Protein AF-A0A919LPM2-F1 (afdb_monomer_lite)

Sequence (64 aa):
MQGPQTIRLDSMALFDTGKSTLKPGSTKLLVNSLLGIKAKPGWLIVVAGHTDSIGNDRSINNSP

Organism: Klebsiella pneumoniae (NCBI:txid573)

Structure (mmCIF, N/CA/C/O backbone):
data_AF-A0A919LPM2-F1
#
_entry.id   AF-A0A919LPM2-F1
#
loop_
_atom_site.group_PDB
_atom_site.id
_atom_site.type_symbol
_atom_site.label_atom_id
_atom_site.label_alt_id
_atom_site.label_comp_id
_atom_site.label_asym_id
_atom_site.label_entity_id
_atom_site.label_seq_id
_atom_site.pdbx_PDB_ins_code
_atom_site.Cartn_x
_atom_site.Cartn_y
_atom_site.Cartn_z
_atom_site.occupancy
_atom_site.B_iso_or_equiv
_atom_site.auth_seq_id
_atom_site.auth_comp_id
_atom_site.auth_asym_id
_atom_site.auth_atom_id
_atom_site.pdbx_PDB_model_num
ATOM 1 N N . MET A 1 1 ? -29.199 7.456 -0.214 1.00 48.62 1 MET A N 1
ATOM 2 C CA . MET A 1 1 ? -28.386 6.596 0.674 1.0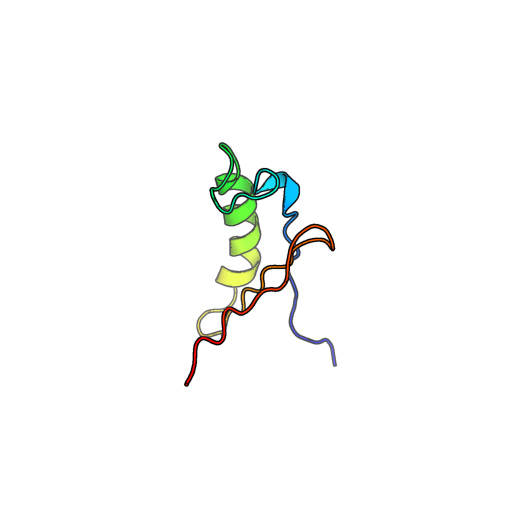0 48.62 1 MET A CA 1
ATOM 3 C C . MET A 1 1 ? -26.928 6.870 0.345 1.00 48.62 1 MET A C 1
ATOM 5 O O . MET A 1 1 ? -26.578 6.784 -0.824 1.00 48.62 1 MET A O 1
ATOM 9 N N . GLN A 1 2 ? -26.119 7.315 1.305 1.00 60.41 2 GLN A N 1
ATOM 10 C CA . GLN A 1 2 ? -24.695 7.579 1.070 1.00 60.41 2 GLN A CA 1
ATOM 11 C C . GLN A 1 2 ? -23.951 6.238 1.180 1.00 60.41 2 GLN A C 1
ATOM 13 O O . GLN A 1 2 ? -24.161 5.515 2.152 1.00 60.41 2 GLN A O 1
ATOM 18 N N . GLY A 1 3 ? -23.187 5.867 0.148 1.00 72.25 3 GLY A N 1
ATOM 19 C CA . GLY A 1 3 ? -22.454 4.598 0.091 1.00 72.25 3 GLY A CA 1
ATOM 20 C C . GLY A 1 3 ? -21.302 4.516 1.104 1.00 72.25 3 GLY A C 1
ATOM 21 O O . GLY A 1 3 ? -21.127 5.427 1.918 1.00 72.25 3 GLY A O 1
ATOM 22 N N . PRO A 1 4 ? -20.500 3.437 1.069 1.00 77.19 4 PRO A N 1
ATOM 23 C CA . PRO A 1 4 ? -19.325 3.307 1.925 1.00 77.19 4 PRO A CA 1
ATOM 24 C C . PRO A 1 4 ? -18.409 4.525 1.776 1.00 77.19 4 PRO A C 1
ATOM 26 O O . PRO A 1 4 ? -18.218 5.034 0.671 1.00 77.19 4 PRO A O 1
ATOM 29 N N . GLN A 1 5 ? -17.834 4.997 2.883 1.00 80.44 5 GLN A N 1
ATOM 30 C CA . GLN A 1 5 ? -16.814 6.038 2.808 1.00 80.44 5 GLN A CA 1
ATOM 31 C C . GLN A 1 5 ? -15.535 5.450 2.215 1.00 80.44 5 GLN A C 1
ATOM 33 O O . GLN A 1 5 ? -14.970 4.507 2.767 1.00 80.44 5 GLN A O 1
ATOM 38 N N . THR A 1 6 ? -15.076 6.032 1.110 1.00 86.19 6 THR A N 1
ATOM 39 C CA . THR A 1 6 ? -13.841 5.625 0.437 1.00 86.19 6 THR A CA 1
ATOM 40 C C . THR A 1 6 ? -12.710 6.569 0.813 1.00 86.19 6 THR A C 1
ATOM 42 O O . THR A 1 6 ? -12.822 7.783 0.647 1.00 86.19 6 THR A O 1
ATOM 45 N N . ILE A 1 7 ? -11.593 6.007 1.272 1.00 88.19 7 ILE A N 1
ATOM 46 C CA . ILE A 1 7 ? -10.335 6.735 1.450 1.00 88.19 7 ILE A CA 1
ATOM 47 C C . ILE A 1 7 ? -9.487 6.505 0.200 1.00 88.19 7 ILE A C 1
ATOM 49 O O . ILE A 1 7 ? -9.223 5.360 -0.164 1.00 88.19 7 ILE A O 1
ATOM 53 N N . ARG A 1 8 ? -9.053 7.587 -0.457 1.00 91.00 8 ARG A N 1
ATOM 54 C CA . ARG A 1 8 ? -8.141 7.513 -1.602 1.00 91.00 8 ARG A CA 1
ATOM 55 C C . ARG A 1 8 ? -6.717 7.788 -1.145 1.00 91.00 8 ARG A C 1
ATOM 57 O O . ARG A 1 8 ? -6.437 8.844 -0.584 1.00 91.00 8 ARG A O 1
ATOM 64 N N . LEU A 1 9 ? -5.832 6.844 -1.428 1.00 93.62 9 LEU A N 1
ATOM 65 C CA . LEU A 1 9 ? -4.399 6.992 -1.227 1.00 93.62 9 LEU A CA 1
ATOM 66 C C . LEU A 1 9 ? -3.730 7.284 -2.567 1.00 93.62 9 LEU A C 1
ATOM 68 O O . LEU A 1 9 ? -4.060 6.658 -3.574 1.00 93.62 9 LEU A O 1
ATOM 72 N N . ASP A 1 10 ? -2.801 8.234 -2.578 1.00 92.38 10 ASP A N 1
ATOM 73 C CA . ASP A 1 10 ? -1.996 8.517 -3.761 1.00 92.38 10 ASP A CA 1
ATOM 74 C C . ASP A 1 10 ? -0.891 7.460 -3.903 1.00 92.38 10 ASP A C 1
ATOM 76 O O . ASP A 1 10 ? 0.020 7.370 -3.075 1.00 92.38 10 ASP A O 1
ATOM 80 N N . SER A 1 11 ? -0.976 6.659 -4.968 1.00 92.88 11 SER A N 1
ATOM 81 C CA . SER A 1 11 ? -0.003 5.608 -5.264 1.00 92.88 11 SER A CA 1
ATOM 82 C C . SER A 1 11 ? 1.403 6.166 -5.487 1.00 92.88 11 SER A C 1
ATOM 84 O O . SER A 1 11 ? 2.369 5.541 -5.062 1.00 92.88 11 SER A O 1
ATOM 86 N N . MET A 1 12 ? 1.553 7.352 -6.086 1.00 92.94 12 MET A N 1
ATOM 87 C CA . MET A 1 12 ? 2.876 7.940 -6.337 1.00 92.94 12 MET A CA 1
ATOM 88 C C . MET A 1 12 ? 3.516 8.506 -5.066 1.00 92.94 12 MET A C 1
ATOM 90 O O . MET A 1 12 ? 4.744 8.560 -4.966 1.00 92.94 12 MET A O 1
ATOM 94 N N . ALA A 1 13 ? 2.711 8.874 -4.066 1.00 94.00 13 ALA A N 1
ATOM 95 C CA . ALA A 1 13 ? 3.203 9.232 -2.736 1.00 94.00 13 ALA A CA 1
ATOM 96 C C . ALA A 1 13 ? 3.639 7.999 -1.918 1.00 94.00 13 ALA A C 1
ATOM 98 O O . ALA A 1 13 ? 4.470 8.110 -1.015 1.00 94.00 13 ALA A O 1
ATOM 99 N N . LEU A 1 14 ? 3.083 6.823 -2.223 1.00 96.44 14 LEU A N 1
ATOM 100 C CA . LEU A 1 14 ? 3.348 5.574 -1.509 1.00 96.44 14 LEU A CA 1
ATOM 101 C C . LEU A 1 14 ? 4.454 4.726 -2.141 1.00 96.44 14 LEU A C 1
ATOM 103 O O . LEU A 1 14 ? 5.223 4.103 -1.414 1.00 96.44 14 LEU A O 1
ATOM 107 N N . PHE A 1 15 ? 4.545 4.711 -3.467 1.00 95.94 15 PHE A N 1
ATOM 108 C CA . PHE A 1 15 ? 5.381 3.785 -4.223 1.00 95.94 15 PHE A CA 1
ATOM 109 C C . PHE A 1 15 ? 6.179 4.515 -5.305 1.00 95.94 15 PHE A C 1
ATOM 111 O O . PHE A 1 15 ? 5.786 5.578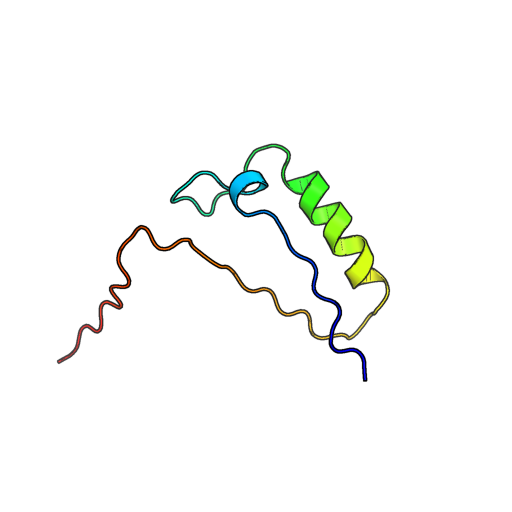 -5.797 1.00 95.94 15 PHE A O 1
ATOM 118 N N . ASP A 1 16 ? 7.330 3.953 -5.670 1.00 95.69 16 ASP A N 1
ATOM 119 C CA . ASP A 1 16 ? 7.972 4.282 -6.946 1.00 95.69 16 ASP A CA 1
ATOM 120 C C . ASP A 1 16 ? 7.243 3.558 -8.085 1.00 95.69 16 ASP A C 1
ATOM 122 O O . ASP A 1 16 ? 6.677 2.483 -7.881 1.00 95.69 16 ASP A O 1
ATOM 126 N N . THR A 1 17 ? 7.315 4.101 -9.302 1.00 92.62 17 THR A N 1
ATOM 127 C CA . THR A 1 17 ? 6.786 3.443 -10.504 1.00 92.62 17 THR A CA 1
ATOM 128 C C . THR A 1 17 ? 7.329 2.018 -10.637 1.00 92.62 17 THR A C 1
ATOM 130 O O . THR A 1 17 ? 8.532 1.784 -10.519 1.00 92.62 17 THR A O 1
ATOM 133 N N . GLY A 1 18 ? 6.428 1.062 -10.880 1.00 91.44 18 GLY A N 1
ATOM 134 C CA . GLY A 1 18 ? 6.771 -0.352 -11.050 1.00 91.44 18 GLY 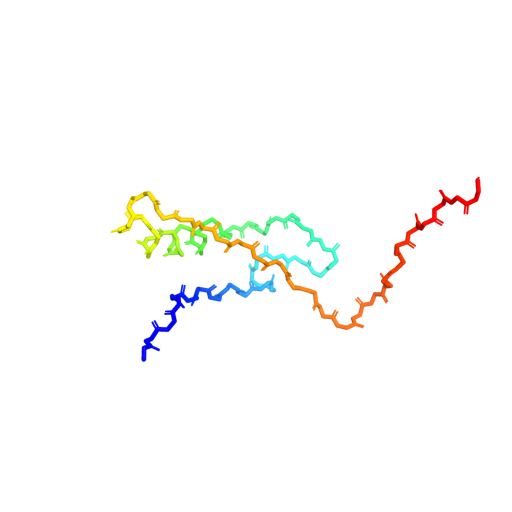A CA 1
ATOM 135 C C . GLY A 1 18 ? 7.163 -1.086 -9.764 1.00 91.44 18 GLY A C 1
ATOM 136 O O . GLY A 1 18 ? 7.603 -2.231 -9.841 1.00 91.44 18 GLY A O 1
ATOM 137 N N . LYS A 1 19 ? 7.020 -0.467 -8.584 1.00 94.00 19 LYS A N 1
ATOM 138 C CA . LYS A 1 19 ? 7.314 -1.102 -7.292 1.00 94.00 19 LYS A CA 1
ATOM 139 C C . LYS A 1 19 ? 6.077 -1.168 -6.407 1.00 94.00 19 LYS A C 1
ATOM 141 O O . LYS A 1 19 ? 5.219 -0.297 -6.441 1.00 94.00 19 LYS A O 1
ATOM 146 N N . SER A 1 20 ? 6.042 -2.182 -5.551 1.00 93.94 20 SER A N 1
ATOM 147 C CA . SER A 1 20 ? 5.071 -2.323 -4.459 1.00 93.94 20 SER A CA 1
ATOM 148 C C . SER A 1 20 ? 5.683 -2.058 -3.078 1.00 93.94 20 SER A C 1
ATOM 150 O O . SER A 1 20 ? 4.983 -2.086 -2.068 1.00 93.94 20 SER A O 1
ATOM 152 N N . THR A 1 21 ? 6.989 -1.787 -3.007 1.00 97.12 21 THR A N 1
ATOM 153 C CA . THR A 1 21 ? 7.669 -1.417 -1.762 1.00 97.12 21 THR A CA 1
ATOM 154 C C . THR A 1 21 ? 7.316 0.013 -1.373 1.00 97.12 21 THR A C 1
ATOM 156 O O . THR A 1 21 ? 7.493 0.933 -2.172 1.00 97.12 21 THR A O 1
ATOM 159 N N . LEU A 1 22 ? 6.862 0.204 -0.132 1.00 96.81 22 LEU A N 1
ATOM 160 C CA . LEU A 1 22 ? 6.561 1.528 0.409 1.00 96.81 22 LEU A CA 1
ATOM 161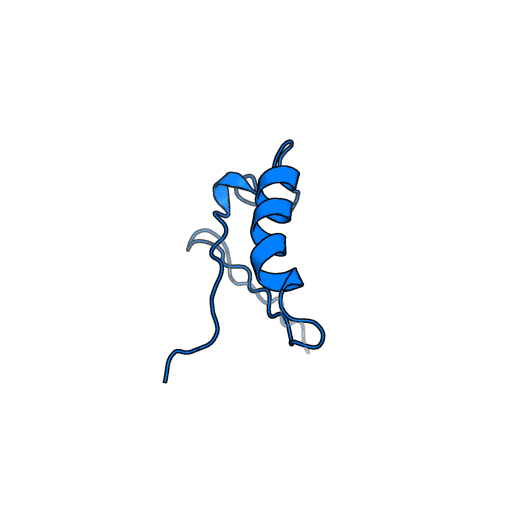 C C . LEU A 1 22 ? 7.806 2.420 0.440 1.00 96.81 22 LEU A C 1
ATOM 163 O O . LEU A 1 22 ? 8.885 2.000 0.864 1.00 96.81 22 LEU A O 1
ATOM 167 N N . LYS A 1 23 ? 7.626 3.682 0.058 1.00 97.19 23 LYS A N 1
ATOM 168 C CA . LYS A 1 23 ? 8.639 4.723 0.211 1.00 97.19 23 LYS A CA 1
ATOM 169 C C . LYS A 1 23 ? 8.912 5.008 1.695 1.00 97.19 23 LYS A C 1
ATOM 171 O O . LYS A 1 23 ? 8.007 4.927 2.537 1.00 97.19 23 LYS A O 1
ATOM 176 N N . PRO A 1 24 ? 10.141 5.422 2.046 1.00 96.50 24 PRO A N 1
ATOM 177 C CA . PRO A 1 24 ? 10.396 6.032 3.344 1.00 96.50 24 PRO A CA 1
ATOM 178 C C . PRO A 1 24 ? 9.427 7.197 3.596 1.00 96.50 24 PRO A C 1
ATOM 180 O O . PRO A 1 24 ? 9.206 8.035 2.726 1.00 96.50 24 PRO A O 1
ATOM 183 N N . GLY A 1 25 ? 8.826 7.245 4.787 1.00 92.31 25 GLY A N 1
ATOM 184 C CA . GLY A 1 25 ? 7.864 8.287 5.170 1.00 92.31 25 GLY A CA 1
ATOM 185 C C . GLY A 1 25 ? 6.389 7.974 4.876 1.00 92.31 25 GLY A C 1
ATOM 186 O O . GLY A 1 25 ? 5.515 8.635 5.444 1.00 92.31 25 GLY A O 1
ATOM 187 N N . SER A 1 26 ? 6.074 6.927 4.103 1.00 95.44 26 SER A N 1
ATOM 188 C CA . SER A 1 26 ? 4.685 6.540 3.799 1.00 95.44 26 SER A CA 1
ATOM 189 C C . SER A 1 26 ? 3.866 6.139 5.033 1.00 95.44 26 SER A C 1
ATOM 191 O O . SER A 1 26 ? 2.644 6.287 5.037 1.00 95.44 26 SER A O 1
ATOM 193 N N . THR A 1 27 ? 4.514 5.703 6.120 1.00 93.12 27 THR A N 1
ATOM 194 C CA . THR A 1 27 ? 3.848 5.300 7.371 1.00 93.12 27 THR A CA 1
ATOM 195 C C . THR A 1 27 ? 2.912 6.376 7.918 1.00 93.12 27 THR A C 1
ATOM 197 O O . THR A 1 27 ? 1.800 6.059 8.334 1.00 93.12 27 THR A O 1
ATOM 200 N N . LYS A 1 28 ? 3.306 7.657 7.883 1.00 90.56 28 LYS A N 1
ATOM 201 C CA . LYS A 1 28 ? 2.463 8.752 8.393 1.00 90.56 28 LYS A CA 1
ATOM 202 C C . LYS A 1 28 ? 1.159 8.879 7.599 1.00 90.56 28 LYS A C 1
ATOM 204 O O . LYS A 1 28 ? 0.095 9.070 8.183 1.00 90.56 28 LYS A O 1
ATOM 209 N N . LEU A 1 29 ? 1.236 8.731 6.278 1.00 89.94 29 LEU A N 1
ATOM 210 C CA . LEU A 1 29 ? 0.079 8.790 5.384 1.00 89.94 29 LEU A CA 1
ATOM 211 C C . LEU A 1 29 ? -0.874 7.606 5.619 1.00 89.94 29 LEU A C 1
ATOM 213 O O . LEU A 1 29 ? -2.089 7.793 5.714 1.00 89.94 29 LEU A O 1
ATOM 217 N N . LEU A 1 30 ? -0.326 6.402 5.808 1.00 91.69 30 LEU A N 1
ATOM 218 C CA . LEU A 1 30 ? -1.105 5.200 6.121 1.00 91.69 30 LEU A CA 1
ATOM 219 C C . LEU A 1 30 ? -1.787 5.285 7.496 1.00 91.69 30 LEU A C 1
ATOM 221 O O . LEU A 1 30 ? -2.966 4.960 7.621 1.00 91.69 30 LEU A O 1
ATOM 225 N N . VAL A 1 31 ? -1.086 5.776 8.521 1.00 90.00 31 VAL A N 1
ATOM 226 C CA . VAL A 1 31 ? -1.647 5.943 9.873 1.00 90.00 31 VAL A CA 1
ATOM 227 C C . VAL A 1 31 ? -2.794 6.951 9.881 1.00 90.00 31 VAL A C 1
ATOM 229 O O . VAL A 1 31 ? -3.845 6.664 10.451 1.00 90.00 31 VAL A O 1
ATOM 232 N N . ASN A 1 32 ? -2.635 8.094 9.208 1.00 87.38 32 ASN A N 1
ATOM 233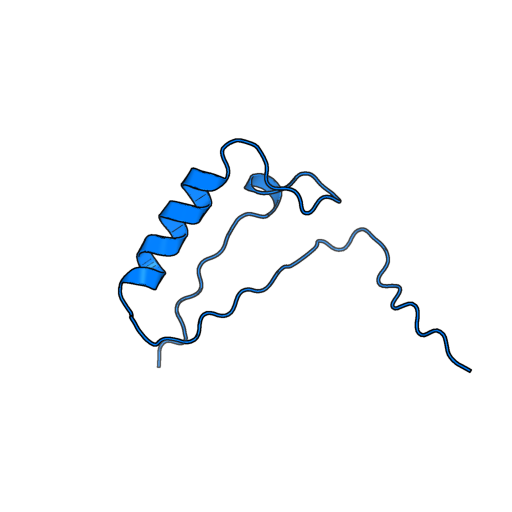 C CA . ASN A 1 32 ? -3.702 9.093 9.100 1.00 87.38 32 ASN A CA 1
ATOM 234 C C . ASN A 1 32 ? -4.953 8.521 8.422 1.00 87.38 32 ASN A C 1
ATOM 236 O O . ASN A 1 32 ? -6.073 8.821 8.828 1.00 87.38 32 ASN A O 1
ATOM 240 N N . SER A 1 33 ? -4.759 7.646 7.438 1.00 83.38 33 SER A N 1
ATOM 241 C CA . SER A 1 33 ? -5.852 6.967 6.736 1.00 83.38 33 SER A CA 1
ATOM 242 C C . SER A 1 33 ? -6.586 5.970 7.639 1.00 83.38 33 SER A C 1
ATOM 244 O O . SER A 1 33 ? -7.804 5.831 7.569 1.00 83.38 33 SER A O 1
ATOM 246 N N . LEU A 1 34 ? -5.871 5.318 8.559 1.00 81.06 34 LEU A N 1
ATOM 247 C CA . LEU A 1 34 ? -6.446 4.346 9.489 1.00 81.06 34 LEU A CA 1
ATOM 248 C C . LEU A 1 34 ? -7.342 4.983 10.568 1.00 81.06 34 LEU A C 1
ATOM 250 O O . LEU A 1 34 ? -8.208 4.299 11.118 1.00 81.06 34 LEU A O 1
ATOM 254 N N . LEU A 1 35 ? -7.183 6.276 10.873 1.00 74.88 35 LEU A N 1
ATOM 255 C CA . LEU A 1 35 ? -8.006 6.960 11.881 1.00 74.88 35 LEU A CA 1
ATOM 256 C C . LEU A 1 35 ? -9.502 6.932 11.530 1.00 74.88 35 LEU A C 1
ATOM 258 O O . LEU A 1 35 ? -10.326 6.703 12.414 1.00 74.88 35 LEU A O 1
ATOM 262 N N . GLY A 1 36 ? -9.854 7.069 10.247 1.00 67.00 36 GLY A N 1
ATOM 263 C CA . GLY A 1 36 ? -11.246 6.973 9.786 1.00 67.00 36 GLY A CA 1
ATOM 264 C C . GLY A 1 36 ? -11.843 5.563 9.894 1.00 67.00 36 GLY A C 1
ATOM 265 O O . GLY A 1 36 ? -13.053 5.411 10.037 1.00 67.00 36 GLY A O 1
ATOM 266 N N . ILE A 1 37 ? -10.994 4.531 9.879 1.00 72.19 37 ILE A N 1
ATOM 267 C CA . ILE A 1 37 ? -11.382 3.115 9.960 1.00 72.19 37 ILE A CA 1
ATOM 268 C C . ILE A 1 37 ? -11.554 2.673 11.422 1.00 72.19 37 ILE A C 1
ATOM 270 O O . ILE A 1 37 ? -12.526 2.000 11.760 1.00 72.19 37 ILE A O 1
ATOM 274 N N . LYS A 1 38 ? -10.639 3.079 12.317 1.00 64.88 38 LYS A N 1
ATOM 275 C CA . LYS A 1 38 ? -10.666 2.698 13.745 1.00 64.88 38 LYS A CA 1
ATOM 276 C C . LYS A 1 38 ? -11.925 3.151 14.488 1.00 64.88 38 LYS A C 1
ATOM 278 O O . LYS A 1 38 ? -12.260 2.556 15.506 1.00 64.88 38 LYS A O 1
ATOM 283 N N . ALA A 1 39 ? -12.639 4.153 13.979 1.00 63.91 39 ALA A N 1
ATOM 284 C CA . ALA A 1 39 ? -13.897 4.618 14.557 1.00 63.91 39 ALA A CA 1
ATOM 285 C C . ALA A 1 39 ? -15.054 3.597 14.450 1.00 63.91 39 ALA A C 1
ATOM 287 O O . ALA A 1 39 ? -16.128 3.857 14.990 1.00 63.91 39 ALA A O 1
ATOM 288 N N . LYS A 1 40 ? -14.876 2.461 13.747 1.00 72.19 40 LYS A N 1
ATOM 289 C CA . LYS A 1 40 ? -15.949 1.490 13.466 1.00 72.19 40 LYS A CA 1
ATOM 290 C C . LYS A 1 40 ? -15.493 0.024 13.607 1.00 72.19 40 LYS A C 1
ATOM 292 O O . LYS A 1 40 ? -15.222 -0.641 12.605 1.00 72.19 40 LYS A O 1
ATOM 297 N N . PRO A 1 41 ? -15.403 -0.507 14.839 1.00 76.25 41 PRO A N 1
ATOM 298 C CA . PRO A 1 41 ? -15.077 -1.914 15.079 1.00 76.25 41 PRO A CA 1
ATOM 299 C C . PRO A 1 41 ? -16.067 -2.866 14.384 1.00 76.25 41 PRO A C 1
ATOM 301 O O . PRO A 1 41 ? -17.265 -2.593 14.338 1.00 76.25 41 PRO A O 1
ATOM 304 N N . GLY A 1 42 ? -15.578 -3.991 13.850 1.00 79.88 42 GLY A N 1
ATOM 305 C CA . GLY A 1 42 ? -16.408 -5.030 13.216 1.00 79.88 42 GLY A CA 1
ATOM 306 C C . GLY A 1 42 ? -16.794 -4.783 11.751 1.00 79.88 42 GLY A C 1
ATOM 307 O O . GLY A 1 42 ? -17.490 -5.603 11.161 1.00 79.88 42 GLY A O 1
ATOM 308 N N . TRP A 1 43 ? -16.348 -3.681 11.143 1.00 82.94 43 TRP A N 1
ATOM 309 C CA . TRP A 1 43 ? -16.601 -3.392 9.730 1.00 82.94 43 TRP A CA 1
ATOM 310 C C . TRP A 1 43 ? -15.648 -4.162 8.807 1.00 82.94 43 TRP A C 1
ATOM 312 O O . TRP A 1 43 ? -14.456 -4.283 9.090 1.00 82.94 43 TRP A O 1
ATOM 322 N N . LEU A 1 44 ? -16.163 -4.632 7.665 1.00 85.38 44 LEU A N 1
ATOM 323 C CA . LEU A 1 44 ? -15.336 -5.153 6.578 1.00 85.38 44 LEU A CA 1
ATOM 324 C C . LEU A 1 44 ? -14.554 -3.999 5.937 1.00 85.38 44 LEU A C 1
ATOM 326 O O . LEU A 1 44 ? -15.145 -3.035 5.451 1.00 85.38 44 LEU A O 1
ATOM 330 N N . ILE A 1 45 ? -13.228 -4.117 5.913 1.00 85.44 45 ILE A N 1
ATOM 331 C CA . ILE A 1 45 ? -12.339 -3.168 5.237 1.00 85.44 45 ILE A CA 1
ATOM 332 C C . ILE A 1 45 ? -11.935 -3.780 3.897 1.00 85.44 45 ILE A C 1
ATOM 334 O O . ILE A 1 45 ? -11.338 -4.855 3.864 1.00 85.44 45 ILE A O 1
ATOM 338 N N . VAL A 1 46 ? -12.231 -3.084 2.800 1.00 88.75 46 VAL A N 1
ATOM 339 C CA . VAL A 1 46 ? -11.802 -3.470 1.448 1.00 88.75 46 VAL A CA 1
ATOM 340 C C . VAL A 1 46 ? -10.656 -2.559 1.014 1.00 88.75 46 VAL A C 1
ATOM 342 O O . VAL A 1 46 ? -10.793 -1.337 1.044 1.00 88.75 46 VAL A O 1
ATOM 345 N N . VAL A 1 47 ? -9.533 -3.149 0.599 1.00 90.81 47 VAL A N 1
ATOM 346 C CA . VAL A 1 47 ? -8.374 -2.433 0.045 1.00 90.81 47 VAL A CA 1
ATOM 347 C C . VAL A 1 47 ? -8.203 -2.846 -1.414 1.00 90.81 47 VAL A C 1
ATOM 349 O O . VAL A 1 47 ? -8.056 -4.031 -1.697 1.00 90.81 47 VAL A O 1
ATOM 352 N N . ALA A 1 48 ? -8.217 -1.877 -2.332 1.00 92.81 48 ALA A N 1
ATOM 353 C CA . ALA A 1 48 ? -8.072 -2.111 -3.768 1.00 92.81 48 ALA A CA 1
ATOM 354 C C . ALA A 1 48 ? -6.899 -1.299 -4.339 1.00 92.81 48 ALA A C 1
ATOM 356 O O . ALA A 1 48 ? -6.855 -0.074 -4.200 1.00 92.81 48 ALA A O 1
ATOM 357 N N . GLY A 1 49 ? -5.953 -1.986 -4.982 1.00 92.50 49 GLY A N 1
ATOM 358 C CA . GLY A 1 49 ? -4.848 -1.368 -5.716 1.00 92.50 49 GLY A CA 1
ATOM 359 C C . GLY A 1 49 ? -5.245 -1.034 -7.154 1.00 92.50 49 GLY A C 1
ATOM 360 O O . GLY A 1 49 ? -6.053 -1.740 -7.748 1.00 92.50 49 GLY A O 1
ATOM 361 N N . HIS A 1 50 ? -4.669 0.035 -7.704 1.00 92.06 50 HIS A N 1
ATOM 362 C CA . HIS A 1 50 ? -4.843 0.438 -9.100 1.00 92.06 50 HIS A CA 1
ATOM 363 C C . HIS A 1 50 ? -3.467 0.754 -9.691 1.00 92.06 50 HIS A C 1
ATOM 365 O O . HIS A 1 50 ? -2.652 1.396 -9.027 1.00 92.06 50 HIS A O 1
ATOM 371 N N . THR A 1 51 ? -3.220 0.323 -10.923 1.00 90.38 51 THR A N 1
ATOM 372 C CA . THR A 1 51 ? -2.069 0.742 -11.734 1.00 90.38 51 THR A CA 1
ATOM 373 C C . THR A 1 51 ? -2.522 1.753 -12.785 1.00 90.38 51 THR A C 1
ATOM 375 O O . THR A 1 51 ? -3.722 1.951 -12.989 1.00 90.38 51 THR A O 1
ATOM 378 N N . ASP A 1 52 ? -1.571 2.424 -13.431 1.00 88.12 52 ASP A N 1
ATOM 379 C CA . ASP A 1 52 ? -1.867 3.183 -14.644 1.00 88.12 52 ASP A CA 1
ATOM 380 C C . ASP A 1 52 ? -1.975 2.240 -15.861 1.00 88.12 52 ASP A C 1
ATOM 382 O O . ASP A 1 52 ? -2.012 1.015 -15.726 1.00 88.12 52 ASP A O 1
ATOM 386 N N . SER A 1 53 ? -2.072 2.819 -17.057 1.00 89.31 53 SER A N 1
ATOM 387 C CA . SER A 1 53 ? -2.192 2.079 -18.314 1.00 89.31 53 SER A CA 1
ATOM 388 C C . SER A 1 53 ? -0.852 1.605 -18.895 1.00 89.31 53 SER A C 1
ATOM 390 O O . SER A 1 53 ? -0.827 1.138 -20.034 1.00 89.31 53 SER A O 1
ATOM 392 N N . ILE A 1 54 ? 0.272 1.780 -18.191 1.00 89.56 54 ILE A N 1
ATOM 393 C CA . ILE A 1 54 ? 1.606 1.408 -18.670 1.00 89.56 54 ILE A CA 1
ATOM 394 C C . ILE A 1 54 ? 2.001 0.048 -18.092 1.00 89.56 54 ILE A C 1
ATOM 396 O O . ILE A 1 54 ? 2.158 -0.122 -16.887 1.00 89.56 54 ILE A O 1
ATOM 400 N N . GLY A 1 55 ? 2.234 -0.930 -18.968 1.00 84.75 55 GLY A N 1
ATOM 401 C CA . GLY A 1 55 ? 2.659 -2.271 -18.571 1.00 84.75 55 GLY A CA 1
ATOM 402 C C . GLY A 1 55 ? 2.070 -3.350 -19.469 1.00 84.75 55 GLY A C 1
ATOM 403 O O . GLY A 1 55 ? 1.608 -3.069 -20.573 1.00 84.75 55 GLY A O 1
ATOM 404 N N . ASN A 1 56 ? 2.112 -4.600 -19.010 1.00 81.19 56 ASN A N 1
ATOM 405 C CA . ASN A 1 56 ? 1.429 -5.704 -19.673 1.00 81.19 56 ASN A CA 1
ATOM 406 C C . ASN A 1 56 ? 0.462 -6.379 -18.694 1.00 81.19 56 ASN A C 1
ATOM 408 O O . ASN A 1 56 ? 0.829 -6.635 -17.551 1.00 81.19 56 ASN A O 1
ATOM 412 N N . ASP A 1 57 ? -0.728 -6.715 -19.186 1.00 74.62 57 ASP A N 1
ATOM 413 C CA . ASP A 1 57 ? -1.756 -7.458 -18.449 1.00 74.62 57 ASP A CA 1
ATOM 414 C C . ASP A 1 57 ? -1.572 -8.980 -18.565 1.00 74.62 57 ASP A C 1
ATOM 416 O O . ASP A 1 57 ? -2.543 -9.724 -18.434 1.00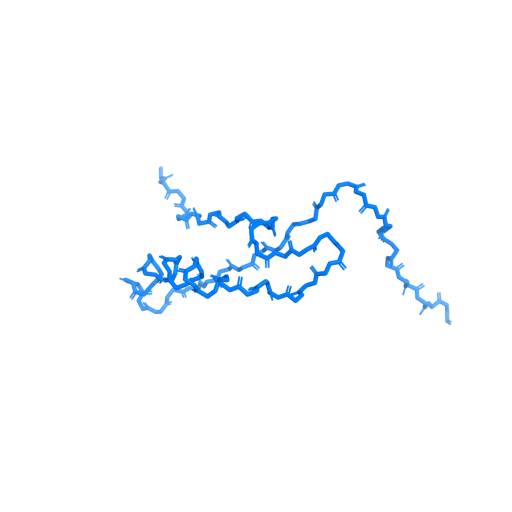 74.62 57 ASP A O 1
ATOM 420 N N . ARG A 1 58 ? -0.368 -9.500 -18.872 1.00 65.38 58 ARG A N 1
ATOM 421 C CA . ARG A 1 58 ? -0.190 -10.948 -19.082 1.00 65.38 58 ARG A CA 1
ATOM 422 C C . ARG A 1 58 ? -0.428 -11.714 -17.785 1.00 65.38 58 ARG A C 1
ATOM 424 O O . ARG A 1 58 ? 0.493 -12.039 -17.042 1.00 65.38 58 ARG A O 1
ATOM 431 N N . SER A 1 59 ? -1.676 -12.121 -17.610 1.00 59.56 59 SER A N 1
ATOM 432 C CA . SER A 1 59 ? -2.035 -13.400 -17.033 1.00 59.56 59 SER A CA 1
ATOM 433 C C . SER A 1 59 ? -1.316 -14.477 -17.846 1.00 59.56 59 SER A C 1
ATOM 435 O O . SER A 1 59 ? -1.630 -14.712 -19.012 1.00 59.56 59 SER A O 1
ATOM 437 N N . ILE A 1 60 ? -0.294 -15.099 -17.263 1.00 56.50 60 ILE A N 1
ATOM 438 C CA . ILE A 1 60 ? 0.276 -16.330 -17.809 1.00 56.50 60 ILE A CA 1
ATOM 439 C C . ILE A 1 60 ? -0.669 -17.487 -17.469 1.00 56.50 60 ILE A C 1
ATOM 441 O O . ILE A 1 60 ? -0.470 -18.221 -16.507 1.00 56.50 60 ILE A O 1
ATOM 445 N N . ASN A 1 61 ? -1.730 -17.659 -18.254 1.00 51.28 61 ASN A N 1
ATOM 446 C CA . ASN A 1 61 ? -2.520 -18.889 -18.226 1.00 51.28 61 ASN A CA 1
ATOM 447 C C . ASN A 1 61 ? -1.703 -19.978 -18.926 1.00 51.28 61 ASN A C 1
ATOM 449 O O . ASN A 1 61 ? -1.797 -20.158 -20.137 1.00 51.28 61 ASN A O 1
ATOM 453 N N . ASN A 1 62 ? -0.868 -20.673 -18.155 1.00 58.25 62 ASN A N 1
ATOM 454 C CA . ASN A 1 62 ? -0.169 -21.854 -18.635 1.00 58.25 62 ASN A CA 1
ATOM 455 C C . ASN A 1 62 ? -1.041 -23.098 -18.385 1.00 58.25 62 ASN A C 1
ATOM 457 O O . ASN A 1 62 ? -1.093 -23.628 -17.277 1.00 58.25 62 ASN A O 1
ATOM 461 N N . SER A 1 63 ? -1.769 -23.524 -19.414 1.00 43.91 63 SER A N 1
ATOM 462 C CA . SER A 1 63 ? -2.290 -24.887 -19.624 1.00 43.91 63 SER A CA 1
ATOM 463 C C . SER A 1 63 ? -2.469 -25.051 -21.137 1.00 43.91 63 SER A C 1
ATOM 465 O O . SER A 1 63 ? -2.911 -24.096 -21.786 1.00 43.91 63 SER A O 1
ATOM 467 N N . PRO A 1 64 ? -2.054 -26.177 -21.733 1.00 50.75 64 PRO A N 1
ATOM 468 C CA . PRO A 1 64 ? -2.440 -27.536 -21.341 1.00 50.75 64 PRO A CA 1
ATOM 469 C C . PRO A 1 64 ? -1.480 -28.257 -20.392 1.00 50.75 64 PRO A C 1
ATOM 471 O O . PRO A 1 64 ? -0.268 -27.947 -20.410 1.00 50.75 64 PRO A O 1
#

Foldseek 3Di:
DDDDDDDDDDPVQFDDPPDPHGDPPCVVVVVVSCVVVVVDPPDDDDDDDDDDPPDDPDPPPDDD

InterPro domains:
  IPR006665 OmpA-like domain [PS51123] (2-64)
  IPR036737 OmpA-like domain superfamily [G3DSA:3.30.1330.60] (1-63)
  IPR036737 OmpA-like domain superfamily [SSF103088] (5-58)
  IPR050330 Bacterial Outer Membrane Structural/Functional [PTHR30329] (6-59)

Radius of gyration: 16.02 Å; chains: 1; bounding box: 39×37×36 Å

Secondary structure (DSSP, 8-state):
---PPPPPP-HHHHB-TT--SBPTTHHHHHHHHHHHHHTSTTPPP-------S-S---------

pLDDT: mean 82.47, std 13.92, range [43.91, 97.19]